Protein AF-A0A1C6D3L7-F1 (afdb_monomer_lite)

Sequence (86 aa):
MNTEMLYELYEITEKNDAPDLATVGMAMLREKHPEITHEEDRAMREFTGRHGQELAAAFPDKEAFAAAVATGVAEDEAAKEEAERE

Structure (mmCIF, N/CA/C/O backbone):
data_AF-A0A1C6D3L7-F1
#
_entry.id   AF-A0A1C6D3L7-F1
#
loop_
_atom_site.group_PDB
_atom_site.id
_atom_site.type_symbol
_atom_site.label_atom_id
_atom_site.label_alt_id
_atom_site.label_comp_id
_atom_site.label_asym_id
_atom_site.label_entity_id
_atom_site.label_seq_id
_atom_site.pdbx_PDB_ins_code
_atom_site.Cartn_x
_atom_site.Cartn_y
_atom_site.Cartn_z
_atom_site.occupancy
_atom_site.B_iso_or_equiv
_atom_site.auth_seq_id
_atom_site.auth_comp_id
_atom_site.auth_asym_id
_atom_site.auth_atom_id
_atom_site.pdbx_PDB_model_num
ATOM 1 N N . MET A 1 1 ? 5.757 -7.810 -4.143 1.00 64.62 1 MET A N 1
ATOM 2 C CA . MET A 1 1 ? 5.421 -6.603 -3.357 1.00 64.62 1 MET A CA 1
ATOM 3 C C . MET A 1 1 ? 4.826 -7.049 -2.028 1.00 64.62 1 MET A C 1
ATOM 5 O O . MET A 1 1 ? 4.004 -7.955 -2.053 1.00 64.62 1 MET A O 1
ATOM 9 N N . ASN A 1 2 ? 5.251 -6.480 -0.895 1.00 71.81 2 ASN A N 1
ATOM 10 C CA . ASN A 1 2 ? 4.759 -6.880 0.430 1.00 71.81 2 ASN A CA 1
ATOM 11 C C . ASN A 1 2 ? 3.579 -6.001 0.867 1.00 71.81 2 ASN A C 1
ATOM 13 O O . ASN A 1 2 ? 3.745 -4.807 1.116 1.00 71.81 2 ASN A O 1
ATOM 17 N N . THR A 1 3 ? 2.395 -6.600 0.995 1.00 73.75 3 THR A N 1
ATOM 18 C CA . THR A 1 3 ? 1.157 -5.926 1.427 1.00 73.75 3 THR A CA 1
ATOM 19 C C . THR A 1 3 ? 1.290 -5.292 2.812 1.00 73.75 3 THR A C 1
ATOM 21 O O . THR A 1 3 ? 0.762 -4.208 3.043 1.00 73.75 3 THR A O 1
ATOM 24 N N . GLU A 1 4 ? 2.037 -5.930 3.718 1.00 76.56 4 GLU A N 1
ATOM 25 C CA . GLU A 1 4 ? 2.283 -5.417 5.071 1.00 76.56 4 GLU A CA 1
ATOM 26 C C . GLU A 1 4 ? 3.038 -4.081 5.054 1.00 76.56 4 GLU A C 1
ATOM 28 O O . GLU A 1 4 ? 2.665 -3.165 5.780 1.00 76.56 4 GLU A O 1
ATOM 33 N N . MET A 1 5 ? 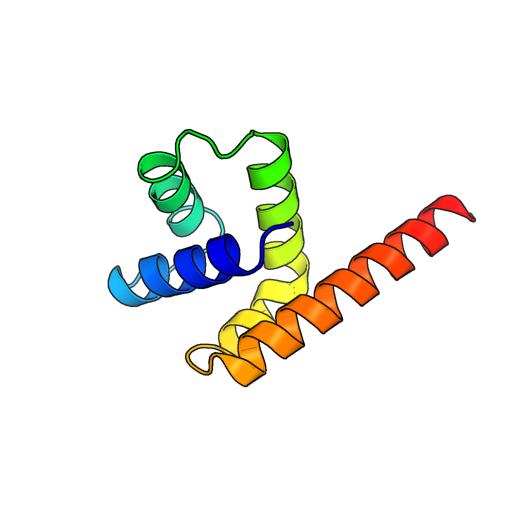4.027 -3.920 4.167 1.00 77.69 5 MET A N 1
ATOM 34 C CA . MET A 1 5 ? 4.792 -2.672 4.056 1.00 77.69 5 MET A CA 1
ATOM 35 C C . MET A 1 5 ? 3.967 -1.528 3.467 1.00 77.69 5 MET A C 1
ATOM 37 O O . MET A 1 5 ? 4.089 -0.388 3.909 1.00 77.69 5 MET A O 1
ATOM 41 N N . LEU A 1 6 ? 3.085 -1.829 2.510 1.00 78.00 6 LEU A N 1
ATOM 42 C CA . LEU A 1 6 ? 2.123 -0.859 1.982 1.00 78.00 6 LEU A CA 1
ATOM 43 C C . LEU A 1 6 ? 1.112 -0.430 3.042 1.00 78.00 6 LEU A C 1
ATOM 45 O O . LEU A 1 6 ? 0.803 0.752 3.150 1.00 78.00 6 LEU A O 1
ATOM 49 N N . TYR A 1 7 ? 0.611 -1.365 3.844 1.00 81.12 7 TYR A N 1
ATOM 50 C CA . TYR A 1 7 ? -0.285 -1.014 4.939 1.00 81.12 7 TYR A CA 1
ATOM 51 C C . TYR A 1 7 ? 0.428 -0.131 5.971 1.00 81.12 7 TYR A C 1
ATOM 53 O O . TYR A 1 7 ? -0.115 0.879 6.414 1.00 81.12 7 TYR A O 1
ATOM 61 N N . GLU A 1 8 ? 1.674 -0.466 6.311 1.00 82.94 8 GLU A N 1
ATOM 62 C CA . GLU A 1 8 ? 2.477 0.316 7.249 1.00 82.94 8 GLU A CA 1
ATOM 63 C C . GLU A 1 8 ? 2.811 1.715 6.702 1.00 82.94 8 GLU A C 1
ATOM 65 O O . GLU A 1 8 ? 2.783 2.687 7.452 1.00 82.94 8 GLU A O 1
ATOM 70 N N . LEU A 1 9 ? 3.032 1.851 5.389 1.00 80.94 9 LEU A N 1
ATOM 71 C CA . LEU A 1 9 ? 3.168 3.140 4.705 1.00 80.94 9 LEU A CA 1
ATOM 72 C C . LEU A 1 9 ? 1.938 4.033 4.928 1.00 80.94 9 LEU A C 1
ATOM 74 O O . LEU A 1 9 ? 2.080 5.202 5.300 1.00 80.94 9 LEU A O 1
ATOM 78 N N . TYR A 1 10 ? 0.739 3.484 4.715 1.00 77.81 10 TYR A N 1
ATOM 79 C CA . TYR A 1 10 ? -0.529 4.188 4.931 1.00 77.81 10 TYR A CA 1
ATOM 80 C C . TYR A 1 10 ? -0.750 4.523 6.410 1.00 77.81 10 TYR A C 1
ATOM 82 O O . TYR A 1 10 ? -1.129 5.640 6.751 1.00 77.81 10 TYR A O 1
ATOM 90 N N . GLU A 1 11 ? -0.414 3.601 7.310 1.00 81.19 11 GLU A N 1
ATOM 91 C CA . GLU A 1 11 ? -0.521 3.835 8.748 1.00 81.19 11 GLU A CA 1
ATOM 92 C C . GLU A 1 11 ? 0.434 4.941 9.228 1.00 81.19 11 GLU A C 1
ATOM 94 O O . GLU A 1 11 ? 0.050 5.797 10.024 1.00 81.19 11 GLU A O 1
ATOM 99 N N . ILE A 1 12 ? 1.680 4.959 8.742 1.00 79.00 12 ILE A N 1
ATOM 100 C CA . ILE A 1 12 ? 2.665 5.998 9.075 1.00 79.00 12 ILE A CA 1
ATOM 101 C C . ILE A 1 12 ? 2.211 7.351 8.529 1.00 79.00 12 ILE A C 1
ATOM 103 O O . ILE A 1 12 ? 2.368 8.361 9.210 1.00 79.00 12 ILE A O 1
ATOM 107 N N . THR A 1 13 ? 1.646 7.392 7.329 1.00 73.88 13 THR A N 1
ATOM 108 C CA . THR A 1 13 ? 1.228 8.649 6.696 1.00 73.88 13 THR A CA 1
ATOM 109 C C . THR A 1 13 ? -0.031 9.235 7.310 1.00 73.88 13 THR A C 1
ATOM 111 O O . THR A 1 13 ? -0.029 10.435 7.574 1.00 73.88 13 THR A O 1
ATOM 114 N N . GLU A 1 14 ? -1.037 8.420 7.646 1.00 74.25 14 GLU A N 1
ATOM 115 C CA . GLU A 1 14 ? -2.203 8.874 8.418 1.00 74.25 14 GLU A CA 1
ATOM 116 C C . GLU A 1 14 ? -1.776 9.365 9.810 1.00 74.25 14 GLU A C 1
ATOM 118 O O . GLU A 1 14 ? -2.143 10.461 10.226 1.00 74.25 14 GLU A O 1
ATOM 123 N N . LYS A 1 15 ? -0.919 8.610 10.514 1.00 72.62 15 LYS A N 1
ATOM 124 C CA . LYS A 1 15 ? -0.427 9.006 11.847 1.00 72.62 15 LYS A CA 1
ATOM 125 C C . LYS A 1 15 ? 0.384 10.301 11.845 1.00 72.62 15 LYS A C 1
ATOM 127 O O . LYS A 1 15 ? 0.440 10.968 12.876 1.00 72.62 15 LYS A O 1
ATOM 132 N N . ASN A 1 16 ? 1.046 10.628 10.736 1.00 65.56 16 ASN A N 1
ATOM 133 C CA . ASN A 1 16 ? 1.867 11.833 10.603 1.00 65.56 16 ASN A CA 1
ATOM 134 C C . ASN A 1 16 ? 1.162 12.968 9.835 1.00 65.56 16 ASN A C 1
ATOM 136 O O . ASN A 1 16 ? 1.800 13.993 9.607 1.00 65.56 16 ASN A O 1
ATOM 140 N N . ASP A 1 17 ? -0.114 12.804 9.449 1.00 62.06 17 ASP A N 1
ATOM 141 C CA . ASP A 1 17 ? -0.885 13.757 8.625 1.00 62.06 17 ASP A CA 1
ATOM 142 C C . ASP A 1 17 ? -0.105 14.198 7.368 1.00 62.06 17 ASP A C 1
ATOM 144 O O . ASP A 1 17 ? -0.074 15.363 6.972 1.00 62.06 17 ASP A O 1
ATOM 148 N N . ALA A 1 18 ? 0.636 13.258 6.772 1.00 58.16 18 ALA A N 1
ATOM 149 C CA . ALA A 1 18 ? 1.526 13.558 5.664 1.00 58.16 18 ALA A CA 1
ATOM 150 C C . ALA A 1 18 ? 0.704 13.686 4.366 1.00 58.16 18 ALA A C 1
ATOM 152 O O . ALA A 1 18 ? 0.117 12.695 3.930 1.00 58.16 18 ALA A O 1
ATOM 153 N N . PRO A 1 19 ? 0.697 14.853 3.692 1.00 57.75 19 PRO A N 1
ATOM 154 C CA . PRO A 1 19 ? -0.114 15.066 2.491 1.00 57.75 19 PRO A CA 1
ATOM 155 C C . PRO A 1 19 ? 0.379 14.267 1.275 1.00 57.75 19 PRO A C 1
ATOM 157 O O . PRO A 1 19 ? -0.349 14.140 0.296 1.00 57.75 19 PRO A O 1
ATOM 160 N N . ASP A 1 20 ? 1.608 13.738 1.320 1.00 67.69 20 ASP A N 1
ATOM 161 C CA . ASP A 1 20 ? 2.251 13.067 0.191 1.00 67.69 20 ASP A CA 1
ATOM 162 C C . ASP A 1 20 ? 2.721 11.662 0.581 1.00 67.69 20 ASP A C 1
ATOM 164 O O . ASP A 1 20 ? 3.858 11.427 1.003 1.00 67.69 20 ASP A O 1
ATOM 168 N N . LEU A 1 21 ? 1.802 10.710 0.462 1.00 67.44 21 LEU A N 1
ATOM 169 C CA . LEU A 1 21 ? 2.008 9.316 0.842 1.00 67.44 21 LEU A CA 1
ATOM 170 C C . LEU A 1 21 ? 3.129 8.644 0.032 1.00 67.44 21 LEU A C 1
ATOM 172 O O . LEU A 1 21 ? 3.936 7.886 0.571 1.00 67.44 21 LEU A O 1
ATOM 176 N N . ALA A 1 22 ? 3.232 8.999 -1.249 1.00 62.81 22 ALA A N 1
ATOM 177 C CA . ALA A 1 22 ? 4.224 8.466 -2.176 1.00 62.81 22 ALA A CA 1
ATOM 178 C C . ALA A 1 22 ? 5.633 9.057 -1.993 1.00 62.81 22 ALA A C 1
ATOM 180 O O . ALA A 1 22 ? 6.595 8.485 -2.503 1.00 62.81 22 ALA A O 1
ATOM 181 N N . THR A 1 23 ? 5.775 10.195 -1.302 1.00 67.06 23 THR A N 1
ATOM 182 C CA . THR A 1 23 ? 7.071 10.878 -1.147 1.00 67.06 23 THR A CA 1
ATOM 183 C C . THR A 1 23 ? 7.498 10.973 0.315 1.00 67.06 23 THR A C 1
ATOM 185 O O 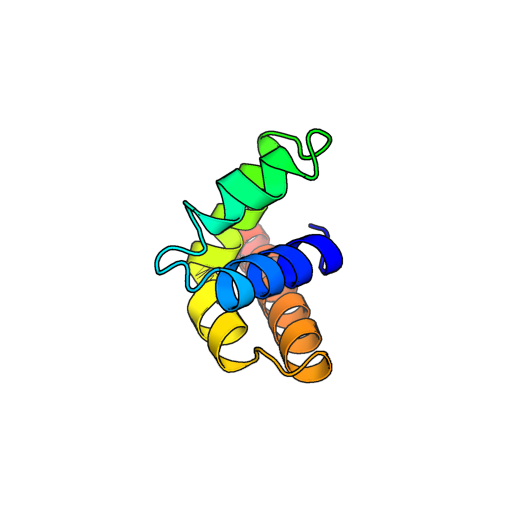. THR A 1 23 ? 8.586 10.520 0.666 1.00 67.06 23 THR A O 1
ATOM 188 N N . VAL A 1 24 ? 6.649 11.520 1.186 1.00 71.06 24 VAL A N 1
ATOM 189 C CA . 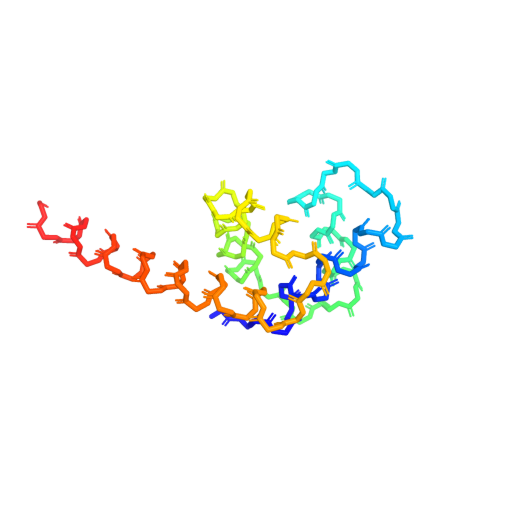VAL A 1 24 ? 6.941 11.660 2.623 1.00 71.06 24 VAL A CA 1
ATOM 190 C C . VAL A 1 24 ? 6.734 10.333 3.341 1.00 71.06 24 VAL A C 1
ATOM 192 O O . VAL A 1 24 ? 7.592 9.921 4.120 1.00 71.06 24 VAL A O 1
ATOM 195 N N . GLY A 1 25 ? 5.644 9.628 3.030 1.00 73.44 25 GLY A N 1
ATOM 196 C CA . GLY A 1 25 ? 5.393 8.302 3.589 1.00 73.44 25 GLY A CA 1
ATOM 197 C C . GLY A 1 25 ? 6.518 7.329 3.291 1.00 73.44 25 GLY A C 1
ATOM 198 O O . GLY A 1 25 ? 7.029 6.671 4.194 1.00 73.44 25 GLY A O 1
ATOM 199 N N . MET A 1 26 ? 6.936 7.278 2.027 1.00 74.69 26 MET A N 1
ATOM 200 C CA . MET A 1 26 ? 7.994 6.373 1.590 1.00 74.69 26 MET A CA 1
ATOM 201 C C . MET A 1 26 ? 9.337 6.688 2.224 1.00 74.69 26 MET A C 1
ATOM 203 O O . MET A 1 26 ? 10.028 5.776 2.675 1.00 74.69 26 MET A O 1
ATOM 207 N N . ALA A 1 27 ? 9.694 7.972 2.306 1.00 76.00 27 ALA A N 1
ATOM 208 C CA . ALA A 1 27 ? 10.920 8.385 2.972 1.00 76.00 27 ALA A CA 1
ATOM 209 C C . ALA A 1 27 ? 10.943 7.915 4.436 1.00 76.00 27 ALA A C 1
ATOM 211 O O . ALA A 1 27 ? 11.940 7.344 4.871 1.00 76.00 27 ALA A O 1
ATOM 212 N N . MET A 1 28 ? 9.831 8.069 5.166 1.00 79.12 28 MET A N 1
ATOM 213 C CA . MET A 1 28 ? 9.717 7.606 6.554 1.00 79.12 28 MET A CA 1
ATOM 214 C C . MET A 1 28 ? 9.724 6.078 6.679 1.00 79.12 28 MET A C 1
ATOM 216 O O . MET A 1 28 ? 10.353 5.541 7.591 1.00 79.12 28 MET A O 1
ATOM 220 N N . LEU A 1 29 ? 9.048 5.367 5.770 1.00 81.25 29 LEU A N 1
ATOM 221 C CA . LEU A 1 29 ? 9.041 3.905 5.755 1.00 81.25 29 LEU A CA 1
ATOM 222 C C . LEU A 1 29 ? 10.454 3.364 5.522 1.00 81.25 29 LEU A C 1
ATOM 224 O O . LEU A 1 29 ? 10.891 2.488 6.257 1.00 81.25 29 LEU A O 1
ATOM 228 N N . ARG A 1 30 ? 11.197 3.930 4.567 1.00 77.62 30 ARG A N 1
ATOM 229 C CA . ARG A 1 30 ? 12.592 3.566 4.286 1.00 77.62 30 ARG A CA 1
ATOM 230 C C . ARG A 1 30 ? 13.534 3.898 5.442 1.00 77.62 30 ARG A C 1
ATOM 232 O O . ARG A 1 30 ? 14.517 3.193 5.655 1.00 77.62 30 ARG A O 1
ATOM 239 N N . GLU A 1 31 ? 13.251 4.960 6.191 1.00 81.06 31 GLU A N 1
ATOM 240 C CA . GLU A 1 31 ? 14.015 5.302 7.393 1.00 81.06 31 GLU A CA 1
ATOM 241 C C . GLU A 1 31 ? 13.821 4.252 8.502 1.00 81.06 31 GLU A C 1
ATOM 243 O O . GLU A 1 31 ? 14.773 3.918 9.208 1.00 81.06 31 GLU A O 1
ATOM 248 N N . LYS A 1 32 ? 12.615 3.675 8.616 1.00 80.88 32 LYS A N 1
ATOM 249 C CA . LYS A 1 32 ? 12.319 2.562 9.535 1.00 80.88 32 LYS A CA 1
ATOM 250 C C . LYS A 1 32 ? 12.778 1.196 9.025 1.00 80.88 32 LYS A C 1
ATOM 252 O O . LYS A 1 32 ? 13.227 0.380 9.824 1.00 80.88 32 LYS A O 1
ATOM 257 N N . HIS A 1 33 ? 12.674 0.970 7.721 1.00 80.62 33 HIS A N 1
ATOM 258 C CA . HIS A 1 33 ? 13.003 -0.275 7.031 1.00 80.62 33 HIS A CA 1
ATOM 259 C C . HIS A 1 33 ? 14.109 -0.011 6.007 1.00 80.62 33 HIS A C 1
ATOM 261 O O . HIS A 1 33 ? 13.848 0.060 4.803 1.00 80.62 33 HIS A O 1
ATOM 267 N N . PRO A 1 34 ? 15.370 0.126 6.454 1.00 75.56 34 PRO A N 1
ATOM 268 C CA . PRO A 1 34 ? 16.504 0.302 5.548 1.00 75.56 34 PRO A CA 1
ATOM 269 C C . PRO A 1 34 ? 16.764 -0.938 4.674 1.00 75.56 34 PRO A C 1
ATOM 271 O O . PRO A 1 34 ? 17.573 -0.876 3.752 1.00 75.56 34 PRO A O 1
ATOM 274 N N . GLU A 1 35 ? 16.095 -2.056 4.969 1.00 82.06 35 GLU A N 1
ATOM 275 C CA . GLU A 1 35 ? 16.065 -3.273 4.156 1.00 82.06 35 GLU A CA 1
ATOM 276 C C . GLU A 1 35 ? 15.262 -3.130 2.857 1.00 82.06 35 GLU A C 1
ATOM 278 O O . GLU A 1 35 ? 15.476 -3.920 1.938 1.00 82.06 35 GLU A O 1
ATOM 283 N N . ILE A 1 36 ? 14.396 -2.112 2.745 1.00 78.19 36 ILE A N 1
ATOM 284 C CA . ILE A 1 36 ? 13.663 -1.834 1.508 1.00 78.19 36 ILE A CA 1
ATOM 285 C C . ILE A 1 36 ? 14.669 -1.487 0.415 1.00 78.19 36 ILE A C 1
ATOM 287 O O . ILE A 1 36 ? 15.374 -0.471 0.459 1.00 78.19 36 ILE A O 1
ATOM 291 N N . THR A 1 37 ? 14.722 -2.349 -0.594 1.00 79.69 37 THR A N 1
ATOM 292 C CA . THR A 1 37 ? 15.565 -2.142 -1.763 1.00 79.69 37 THR A CA 1
ATOM 293 C C . THR A 1 37 ? 15.016 -1.006 -2.623 1.00 79.69 37 THR A C 1
ATOM 295 O O . THR A 1 37 ? 13.835 -0.661 -2.577 1.00 79.69 37 THR A O 1
ATOM 298 N N . HIS A 1 38 ? 15.873 -0.412 -3.456 1.00 78.69 38 HIS A N 1
ATOM 299 C CA . HIS A 1 38 ? 15.426 0.633 -4.379 1.00 78.69 38 HIS A CA 1
ATOM 300 C C . HIS A 1 38 ? 14.404 0.111 -5.406 1.00 78.69 38 HIS A C 1
ATOM 302 O O . HIS A 1 38 ? 13.575 0.875 -5.892 1.00 78.69 38 HIS A O 1
ATOM 308 N N . GLU A 1 39 ? 14.444 -1.189 -5.714 1.00 79.00 39 GLU A N 1
ATOM 309 C CA . GLU A 1 39 ? 13.446 -1.860 -6.550 1.00 79.00 39 GLU A CA 1
ATOM 310 C C . GLU A 1 39 ? 12.085 -1.945 -5.859 1.00 79.00 39 GLU A C 1
ATOM 312 O O . GLU A 1 39 ? 11.077 -1.620 -6.480 1.00 79.00 39 GLU A O 1
ATOM 317 N N . GLU A 1 40 ? 12.042 -2.312 -4.576 1.00 78.00 40 GLU A N 1
ATOM 318 C CA . GLU A 1 40 ? 10.793 -2.331 -3.810 1.00 78.00 40 GLU A CA 1
ATOM 319 C C . GLU A 1 40 ? 10.219 -0.935 -3.585 1.00 78.00 40 GLU A C 1
ATOM 321 O O . GLU A 1 40 ? 9.013 -0.757 -3.741 1.00 78.00 40 GLU A O 1
ATOM 326 N N . ASP A 1 41 ? 11.060 0.058 -3.288 1.00 77.75 41 ASP A N 1
ATOM 327 C CA . ASP A 1 41 ? 10.662 1.470 -3.213 1.00 77.75 41 ASP A CA 1
ATOM 328 C C . ASP A 1 41 ? 10.016 1.922 -4.528 1.00 77.75 41 ASP A C 1
ATOM 330 O O . ASP A 1 41 ? 8.902 2.443 -4.551 1.00 77.75 41 ASP A O 1
ATOM 334 N N . ARG A 1 42 ? 10.664 1.631 -5.656 1.00 80.31 42 ARG A N 1
ATOM 335 C CA . ARG A 1 42 ? 10.119 1.966 -6.967 1.00 80.31 42 ARG A CA 1
ATOM 336 C C . ARG A 1 42 ? 8.803 1.239 -7.246 1.00 80.31 42 ARG A C 1
ATOM 338 O O . ARG A 1 42 ? 7.842 1.886 -7.652 1.00 80.31 42 ARG A O 1
ATOM 345 N N . ALA A 1 43 ? 8.750 -0.072 -7.018 1.00 79.94 43 ALA A N 1
ATOM 346 C CA . ALA A 1 43 ? 7.566 -0.887 -7.275 1.00 79.94 43 ALA A CA 1
ATOM 347 C C . ALA A 1 43 ? 6.372 -0.419 -6.441 1.00 79.94 43 ALA A C 1
ATOM 349 O O . ALA A 1 43 ? 5.286 -0.213 -6.976 1.00 79.94 43 ALA A O 1
ATOM 350 N N . MET A 1 44 ? 6.584 -0.179 -5.146 1.00 78.44 44 MET A N 1
ATOM 351 C CA . MET A 1 44 ? 5.554 0.376 -4.280 1.00 78.44 44 MET A CA 1
ATOM 352 C C . MET A 1 44 ? 5.150 1.773 -4.761 1.00 78.44 44 MET A C 1
ATOM 354 O O . MET A 1 44 ? 3.965 2.014 -4.895 1.00 78.44 44 MET A O 1
ATOM 358 N N . ARG A 1 45 ? 6.075 2.674 -5.113 1.00 78.38 45 ARG A N 1
ATOM 359 C CA . ARG A 1 45 ? 5.724 4.025 -5.587 1.00 78.38 45 ARG A CA 1
ATOM 360 C C . ARG A 1 45 ? 4.917 4.019 -6.885 1.00 78.38 45 ARG A C 1
ATOM 362 O O . ARG A 1 45 ? 3.992 4.814 -7.030 1.00 78.38 45 ARG A O 1
ATOM 369 N N . GLU A 1 46 ? 5.257 3.141 -7.824 1.00 81.81 46 GLU A N 1
ATOM 370 C CA . GLU A 1 46 ? 4.479 2.942 -9.050 1.00 81.81 46 GLU A CA 1
ATOM 371 C C . GLU A 1 46 ? 3.089 2.382 -8.731 1.00 81.81 46 GLU A C 1
ATOM 373 O O . GLU A 1 46 ? 2.094 2.881 -9.257 1.00 81.81 46 GLU A O 1
ATOM 378 N N . PHE A 1 47 ? 3.012 1.422 -7.809 1.00 82.31 47 PHE A N 1
ATOM 379 C CA . PHE A 1 47 ? 1.761 0.830 -7.356 1.00 82.31 47 PHE A CA 1
ATOM 380 C C . PHE A 1 47 ? 0.849 1.844 -6.667 1.00 82.31 47 PHE A C 1
ATOM 382 O O . PHE A 1 47 ? -0.297 2.016 -7.070 1.00 82.31 47 PHE A O 1
ATOM 389 N N . THR A 1 48 ? 1.349 2.578 -5.671 1.00 77.94 48 THR A N 1
ATOM 390 C CA . THR A 1 48 ? 0.585 3.635 -5.000 1.00 77.94 48 THR A CA 1
ATOM 391 C C . THR A 1 48 ? 0.316 4.817 -5.924 1.00 77.94 48 THR A C 1
ATOM 393 O O . THR A 1 48 ? -0.655 5.532 -5.726 1.00 77.94 48 THR A O 1
ATOM 396 N N . GLY A 1 49 ? 1.118 5.032 -6.966 1.00 77.81 49 GLY A N 1
ATOM 397 C CA . GLY A 1 49 ? 0.807 6.012 -8.004 1.00 77.81 49 GLY A CA 1
ATOM 398 C C . GLY A 1 49 ? -0.411 5.621 -8.847 1.00 77.81 49 GLY A C 1
ATOM 399 O O . GLY A 1 49 ? -1.219 6.485 -9.178 1.00 77.81 49 GLY A O 1
ATOM 400 N N . ARG A 1 50 ? -0.560 4.330 -9.177 1.00 80.75 50 ARG A N 1
ATOM 401 C CA . ARG A 1 50 ? -1.671 3.811 -9.997 1.00 80.75 50 ARG A CA 1
ATOM 402 C C . ARG A 1 50 ? -2.927 3.503 -9.178 1.00 80.75 50 ARG A C 1
ATOM 404 O O . ARG A 1 50 ? -4.009 3.937 -9.551 1.00 80.75 50 ARG A O 1
ATOM 411 N N . HIS A 1 51 ? -2.769 2.826 -8.043 1.00 81.88 51 HIS A N 1
ATOM 412 C CA . HIS A 1 51 ? -3.859 2.337 -7.187 1.00 81.88 51 HIS A CA 1
ATOM 413 C C . HIS A 1 51 ? -3.993 3.100 -5.862 1.00 81.88 51 HIS A C 1
ATOM 415 O O . HIS A 1 51 ? -4.847 2.778 -5.037 1.00 81.88 51 HIS A O 1
ATOM 421 N N . GLY A 1 52 ? -3.189 4.141 -5.622 1.00 75.62 52 GLY A N 1
ATOM 422 C CA . GLY A 1 52 ? -3.191 4.868 -4.346 1.00 75.62 52 GLY A CA 1
ATOM 423 C C . GLY A 1 52 ? -4.528 5.490 -3.972 1.00 75.62 52 GLY A C 1
ATOM 424 O O . GLY A 1 52 ? -4.818 5.620 -2.786 1.00 75.62 52 GLY A O 1
ATOM 425 N N . GLN A 1 53 ? -5.357 5.841 -4.957 1.00 79.25 53 GLN A N 1
ATOM 426 C CA . GLN A 1 53 ? -6.687 6.396 -4.714 1.00 79.25 53 GLN A CA 1
ATOM 427 C C . GLN A 1 53 ? -7.653 5.341 -4.150 1.00 79.25 53 GLN A C 1
ATOM 429 O O . GLN A 1 53 ? -8.398 5.633 -3.219 1.00 79.25 53 GLN A O 1
ATOM 434 N N . GLU A 1 54 ? -7.615 4.113 -4.672 1.00 82.31 54 GLU A N 1
ATOM 435 C CA . GLU A 1 54 ? -8.427 2.994 -4.177 1.00 82.31 54 GLU A CA 1
ATOM 436 C C . GLU A 1 54 ? -7.928 2.514 -2.815 1.00 82.31 54 GLU A C 1
ATOM 438 O O . GLU A 1 54 ? -8.722 2.308 -1.901 1.00 82.31 54 GLU A O 1
ATOM 443 N N . LEU A 1 55 ? -6.606 2.426 -2.648 1.00 82.50 55 LEU A N 1
ATOM 444 C CA . LEU A 1 55 ? -5.968 2.088 -1.375 1.00 82.50 55 LEU A CA 1
ATOM 445 C C . LEU A 1 55 ? -6.295 3.117 -0.286 1.00 82.50 55 LEU A C 1
ATOM 447 O O . LEU A 1 55 ? -6.608 2.737 0.838 1.00 82.50 55 LEU A O 1
ATOM 451 N N . ALA A 1 56 ? -6.278 4.412 -0.618 1.00 79.50 56 ALA A N 1
ATOM 452 C CA . ALA A 1 56 ? -6.659 5.477 0.309 1.00 79.50 56 ALA A CA 1
ATOM 453 C C . ALA A 1 56 ? -8.148 5.442 0.664 1.00 79.50 56 ALA A C 1
ATOM 455 O O . ALA A 1 56 ? -8.497 5.720 1.804 1.00 79.50 56 ALA A O 1
ATOM 456 N N . ALA A 1 57 ? -9.020 5.088 -0.285 1.00 83.06 57 ALA A N 1
ATOM 457 C CA . ALA A 1 57 ? -10.452 4.936 -0.028 1.00 83.06 57 ALA A CA 1
ATOM 458 C C . ALA A 1 57 ? -10.773 3.684 0.806 1.00 83.06 57 ALA A C 1
ATOM 460 O O . ALA A 1 57 ? -11.750 3.675 1.552 1.00 83.06 57 ALA A O 1
ATOM 461 N N . ALA A 1 58 ? -9.965 2.633 0.664 1.00 84.88 58 ALA A N 1
ATOM 462 C CA . ALA A 1 58 ? -10.074 1.409 1.443 1.00 84.88 58 ALA A CA 1
ATOM 463 C C . ALA A 1 58 ? -9.491 1.557 2.860 1.00 84.88 58 ALA A C 1
ATOM 465 O O . ALA A 1 58 ? -9.924 0.862 3.774 1.00 84.88 58 ALA A O 1
ATOM 466 N N . PHE A 1 59 ? -8.534 2.463 3.070 1.00 78.31 59 PHE A N 1
ATOM 467 C CA . PHE A 1 59 ? -7.985 2.767 4.391 1.00 78.31 59 PHE A CA 1
ATOM 468 C C . PHE A 1 59 ? -8.995 3.558 5.252 1.00 78.31 59 PHE A C 1
ATOM 470 O O . PHE A 1 59 ? -9.684 4.430 4.717 1.00 78.31 59 PHE A O 1
ATOM 477 N N . PRO A 1 60 ? -9.110 3.304 6.575 1.00 80.19 60 PRO A N 1
ATOM 478 C CA . PRO A 1 60 ? -8.301 2.419 7.431 1.00 80.19 60 PRO A CA 1
ATOM 479 C C . PRO A 1 60 ? -8.789 0.961 7.535 1.00 80.19 60 PRO A C 1
ATOM 481 O O . PRO A 1 60 ? -8.376 0.230 8.439 1.00 80.19 60 PRO A O 1
ATOM 484 N N . ASP A 1 61 ? -9.681 0.512 6.654 1.00 86.12 61 ASP A N 1
ATOM 485 C CA . ASP A 1 61 ? -10.263 -0.826 6.731 1.00 86.12 61 ASP A CA 1
ATOM 486 C C . ASP A 1 61 ? -9.280 -1.892 6.213 1.00 86.12 61 ASP A C 1
ATOM 488 O O . ASP A 1 61 ? -8.958 -1.959 5.027 1.00 86.12 61 ASP A O 1
ATOM 492 N N . LYS A 1 62 ? -8.756 -2.732 7.116 1.00 79.62 62 LYS A N 1
ATOM 493 C CA . LYS A 1 62 ? -7.723 -3.734 6.789 1.00 79.62 62 LYS A CA 1
ATOM 494 C C . LYS A 1 62 ? -8.173 -4.750 5.744 1.00 79.62 62 LYS A C 1
ATOM 496 O O . LYS A 1 62 ? -7.359 -5.140 4.907 1.00 79.62 62 LYS A O 1
ATOM 501 N N . GLU A 1 63 ? -9.426 -5.199 5.800 1.00 85.25 63 GLU A N 1
ATOM 502 C CA . GLU A 1 63 ? -9.947 -6.174 4.837 1.00 85.25 63 GLU A CA 1
ATOM 503 C C . GLU A 1 63 ? -10.123 -5.529 3.464 1.00 85.25 63 GLU A C 1
ATOM 505 O O . GLU A 1 63 ? -9.657 -6.083 2.466 1.00 85.25 63 GLU A O 1
ATOM 510 N N . ALA A 1 64 ? -10.718 -4.331 3.413 1.00 86.00 64 ALA A N 1
ATOM 511 C CA . ALA A 1 64 ? -10.866 -3.599 2.160 1.00 86.00 64 ALA A CA 1
ATOM 512 C C . ALA A 1 64 ? -9.501 -3.237 1.553 1.00 86.00 64 ALA A C 1
ATOM 514 O O . ALA A 1 64 ? -9.310 -3.370 0.347 1.00 86.00 64 ALA A O 1
ATOM 515 N N . PHE A 1 65 ? -8.530 -2.834 2.378 1.00 84.56 65 PHE A N 1
ATOM 516 C CA . PHE A 1 65 ? -7.184 -2.488 1.926 1.00 84.56 65 PHE A CA 1
ATOM 517 C C . PHE A 1 65 ? -6.451 -3.709 1.372 1.00 84.56 65 PHE A C 1
ATOM 519 O O . PHE A 1 65 ? -5.873 -3.639 0.291 1.00 84.56 65 PHE A O 1
ATOM 526 N N . ALA A 1 66 ? -6.506 -4.852 2.062 1.00 84.94 66 ALA A N 1
ATOM 527 C CA . ALA A 1 66 ? -5.914 -6.089 1.561 1.00 84.94 66 ALA A CA 1
ATOM 528 C C . ALA A 1 66 ? -6.549 -6.522 0.227 1.00 84.94 66 ALA A C 1
ATOM 530 O O . ALA A 1 66 ? -5.829 -6.934 -0.683 1.00 84.94 66 ALA A O 1
ATOM 531 N N . ALA A 1 67 ? -7.870 -6.376 0.084 1.00 87.44 67 ALA A N 1
ATOM 532 C CA . ALA A 1 67 ? -8.580 -6.657 -1.161 1.00 87.44 67 ALA A CA 1
ATOM 533 C C . ALA A 1 67 ? -8.198 -5.684 -2.291 1.00 87.44 67 ALA A C 1
ATOM 535 O O . ALA A 1 67 ? -7.992 -6.123 -3.423 1.00 87.44 67 ALA A O 1
ATOM 536 N N . ALA A 1 68 ? -8.046 -4.392 -1.994 1.00 86.50 68 ALA A N 1
ATOM 537 C CA . ALA A 1 68 ? -7.597 -3.385 -2.954 1.00 86.50 68 ALA A CA 1
ATOM 538 C C . ALA A 1 68 ? -6.145 -3.631 -3.394 1.00 86.50 68 ALA A C 1
ATOM 540 O O . ALA A 1 68 ? -5.853 -3.576 -4.584 1.00 86.50 68 ALA A O 1
ATOM 541 N N . VAL A 1 69 ? -5.243 -3.994 -2.470 1.00 85.44 69 VAL A N 1
ATOM 542 C CA . VAL A 1 69 ? -3.868 -4.390 -2.821 1.00 85.44 69 VAL A CA 1
ATOM 543 C C . VAL A 1 69 ? -3.873 -5.646 -3.690 1.00 85.44 69 VAL A C 1
ATOM 545 O O . VAL A 1 69 ? -3.176 -5.679 -4.697 1.00 85.44 69 VAL A O 1
ATOM 548 N N . ALA A 1 70 ? -4.653 -6.671 -3.337 1.00 85.50 70 ALA A N 1
ATOM 549 C CA . ALA A 1 70 ? -4.730 -7.899 -4.126 1.00 85.50 70 ALA A CA 1
ATOM 550 C C . ALA A 1 70 ? -5.283 -7.644 -5.537 1.00 85.50 70 ALA A C 1
ATOM 552 O O . ALA A 1 70 ? -4.733 -8.160 -6.508 1.00 85.50 70 ALA A O 1
ATOM 553 N N . THR A 1 71 ? -6.325 -6.815 -5.648 1.00 86.75 71 THR A N 1
ATOM 554 C CA . THR A 1 71 ? -6.898 -6.388 -6.934 1.00 86.75 71 THR A CA 1
ATOM 555 C C . THR A 1 71 ? -5.867 -5.628 -7.755 1.00 86.75 71 THR A C 1
ATOM 557 O O . THR A 1 71 ? -5.580 -6.032 -8.875 1.00 86.75 71 THR A O 1
ATOM 560 N N . GLY A 1 72 ? -5.234 -4.605 -7.176 1.00 83.75 72 GLY A N 1
ATOM 561 C CA . GLY A 1 72 ? -4.227 -3.823 -7.883 1.00 83.75 72 GLY A CA 1
ATOM 562 C C . GLY A 1 72 ? -3.024 -4.662 -8.312 1.00 83.75 72 GLY A C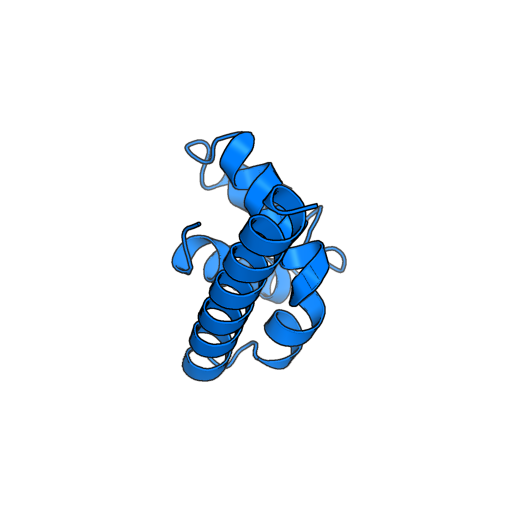 1
ATOM 563 O O . GLY A 1 72 ? -2.485 -4.448 -9.388 1.00 83.75 72 GLY A O 1
ATOM 564 N N . VAL A 1 73 ? -2.578 -5.633 -7.502 1.00 84.31 73 VAL A N 1
ATOM 565 C CA . VAL A 1 73 ? -1.461 -6.522 -7.879 1.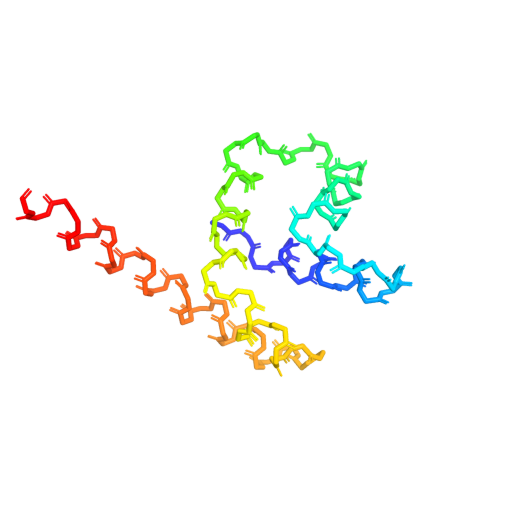00 84.31 73 VAL A CA 1
ATOM 566 C C . VAL A 1 73 ? -1.854 -7.402 -9.063 1.00 84.31 73 VAL A C 1
ATOM 568 O O . VAL A 1 73 ? -1.052 -7.575 -9.975 1.00 84.31 73 VAL A O 1
ATOM 571 N N . ALA A 1 74 ? -3.079 -7.931 -9.069 1.00 85.19 74 ALA A N 1
ATOM 572 C CA . ALA A 1 74 ? -3.590 -8.714 -10.189 1.00 85.19 74 ALA A CA 1
ATOM 573 C C . ALA A 1 74 ? -3.744 -7.865 -11.462 1.00 85.19 74 ALA A C 1
ATOM 575 O O . ALA A 1 74 ? -3.421 -8.336 -12.550 1.00 85.19 74 ALA A O 1
ATOM 576 N N . GLU A 1 75 ? -4.195 -6.614 -11.338 1.00 84.12 75 GLU A N 1
ATOM 577 C CA . GLU A 1 75 ? -4.281 -5.681 -12.465 1.00 84.12 75 GLU A CA 1
ATOM 578 C C . GLU A 1 75 ? -2.903 -5.262 -12.985 1.00 84.12 75 GLU A C 1
ATOM 580 O O . GLU A 1 75 ? -2.714 -5.214 -14.196 1.00 84.12 75 GLU A O 1
ATOM 585 N N . ASP A 1 76 ? -1.926 -5.008 -12.109 1.00 82.62 76 ASP A N 1
ATOM 586 C CA . ASP A 1 76 ? -0.550 -4.692 -12.508 1.00 82.62 76 ASP A CA 1
ATOM 587 C C . ASP A 1 76 ? 0.099 -5.874 -13.239 1.00 82.62 76 ASP A C 1
ATOM 589 O O . ASP A 1 76 ? 0.709 -5.681 -14.288 1.00 82.62 76 ASP A O 1
ATOM 593 N N . GLU A 1 77 ? -0.090 -7.102 -12.743 1.00 80.00 77 GLU A N 1
ATOM 594 C CA . GLU A 1 77 ? 0.399 -8.324 -13.391 1.00 80.00 77 GLU A CA 1
ATOM 595 C C . GLU A 1 77 ? -0.254 -8.536 -14.764 1.00 80.00 77 GLU A C 1
ATOM 597 O O . GLU A 1 77 ? 0.450 -8.768 -15.748 1.00 80.00 77 GLU A O 1
ATOM 602 N N . ALA A 1 78 ? -1.576 -8.360 -14.862 1.00 81.62 78 ALA A N 1
ATOM 603 C CA . ALA A 1 78 ? -2.303 -8.448 -16.126 1.00 81.62 78 ALA A CA 1
ATOM 604 C C . ALA A 1 78 ? -1.885 -7.349 -17.118 1.00 81.62 78 ALA A C 1
ATOM 606 O O . ALA A 1 78 ? -1.662 -7.632 -18.294 1.00 81.62 78 ALA A O 1
ATOM 607 N N . ALA A 1 79 ? -1.722 -6.107 -16.655 1.00 77.88 79 ALA A N 1
ATOM 608 C CA . ALA A 1 79 ? -1.269 -4.991 -17.481 1.00 77.88 79 ALA A CA 1
ATOM 609 C C . ALA A 1 79 ? 0.169 -5.199 -17.972 1.00 77.88 79 ALA A C 1
ATOM 611 O O . ALA A 1 79 ? 0.501 -4.831 -19.097 1.00 77.88 79 ALA A O 1
ATOM 612 N N . LYS A 1 80 ? 1.027 -5.803 -17.145 1.00 73.06 80 LYS A N 1
ATOM 613 C CA . LYS A 1 80 ? 2.404 -6.138 -17.509 1.00 73.06 80 LYS A CA 1
ATOM 614 C C . LYS A 1 80 ? 2.459 -7.262 -18.545 1.00 73.06 80 LYS A C 1
ATOM 616 O O . LYS A 1 80 ? 3.260 -7.176 -19.469 1.00 73.06 80 LYS A O 1
ATOM 621 N N . GLU A 1 81 ? 1.596 -8.271 -18.421 1.00 73.50 81 GLU A N 1
ATOM 622 C CA . GLU A 1 81 ? 1.468 -9.355 -19.403 1.00 73.50 81 GLU A CA 1
ATOM 623 C C . GLU A 1 81 ? 0.897 -8.851 -20.740 1.00 73.50 81 GLU A C 1
ATOM 625 O O . GLU A 1 81 ? 1.377 -9.244 -21.803 1.00 73.50 81 GLU A O 1
ATOM 630 N N . GLU A 1 82 ? -0.071 -7.929 -20.709 1.00 70.31 82 GLU A N 1
ATOM 631 C CA . GLU A 1 82 ? -0.609 -7.296 -21.918 1.00 70.31 82 GLU A CA 1
ATOM 632 C C . GLU A 1 82 ? 0.425 -6.378 -22.590 1.00 70.31 82 GLU A C 1
ATOM 634 O O . GLU A 1 82 ? 0.595 -6.439 -23.807 1.00 70.31 82 GLU A O 1
ATOM 639 N N . ALA A 1 83 ? 1.196 -5.614 -21.809 1.00 64.62 83 ALA A N 1
ATOM 640 C CA . ALA A 1 83 ? 2.268 -4.759 -22.321 1.00 64.62 83 ALA A CA 1
ATOM 641 C C . ALA A 1 83 ? 3.447 -5.536 -22.942 1.00 64.62 83 ALA A C 1
ATOM 643 O O . ALA A 1 83 ? 4.157 -4.985 -23.779 1.00 64.62 83 ALA A O 1
ATOM 644 N N . GLU A 1 84 ? 3.678 -6.795 -22.552 1.00 60.69 84 GLU A N 1
ATOM 645 C CA . GLU A 1 84 ? 4.713 -7.656 -23.151 1.00 60.69 84 GLU A CA 1
ATOM 646 C C . GLU A 1 84 ? 4.234 -8.345 -24.446 1.00 60.69 84 GLU A C 1
ATOM 648 O O . GLU A 1 84 ? 5.033 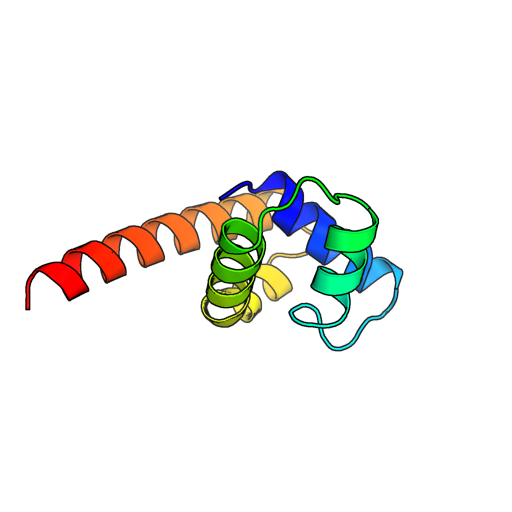-8.907 -25.198 1.00 60.69 84 GLU A O 1
ATOM 653 N N . ARG A 1 85 ? 2.924 -8.305 -24.725 1.00 58.22 85 ARG A N 1
ATOM 654 C CA . ARG A 1 85 ? 2.300 -8.980 -25.871 1.00 58.22 85 ARG A CA 1
ATOM 655 C C . ARG A 1 85 ? 2.159 -8.106 -27.121 1.00 58.22 85 ARG A C 1
ATOM 657 O O . ARG A 1 85 ? 1.756 -8.643 -28.157 1.00 58.22 85 ARG A O 1
ATOM 664 N N . GLU A 1 86 ? 2.460 -6.811 -27.026 1.00 47.91 86 GLU A N 1
ATOM 665 C CA . GLU A 1 86 ? 2.371 -5.825 -28.119 1.00 47.91 86 GLU A CA 1
ATOM 666 C C . GLU A 1 86 ? 3.700 -5.602 -28.862 1.00 47.91 86 GLU A C 1
ATOM 668 O O . GLU A 1 86 ? 4.768 -5.533 -28.210 1.00 47.91 86 GLU A O 1
#

Secondary structure (DSSP, 8-state):
--HHHHHHHHHHHHHTT-S-IIIIIHHHHHHH-TT--HHHHHHHHHHHHHHHHHHHHHTT-HHHHHHHHHHHHHHHHHHHHHHH--

Foldseek 3Di:
DDLVLLLQLVVQCVVVVPPCSLPVSLVVSCVVCVVQDPVNNVVSSVLCVVQVVQLVVQPPPPVSNVVSSVVSVVVVVVVVVVVVVD

Radius of gyration: 12.94 Å; chains: 1; bounding box: 27×24×40 Å

pLDDT: mean 77.1, std 7.71, range [47.91, 87.44]